Protein AF-A0A7S1SEP3-F1 (afdb_monomer_lite)

Foldseek 3Di:
DPPLVVVLVVVLVVLVVCVVVVVDDPVRSVVVNVVSVPPDDDDDPFKDFQPVDDPPPDDPVVVLVSLQVRIDGDPPPADALAAEAEAEAADQFLCSSVVRHVVVNVVVNRHNYYHYDHPDDQDQDDDPPDPDGDDNCRGPVSVVVVVVVVVD

InterPro domains:
  IPR000836 Phosphoribosyltransferase domain [cd06223] (63-118)
  IPR029055 Nucleophile aminohydrolases, N-terminal [G3DSA:3.60.20.10] (129-139)
  IPR029057 Phosphoribosyltransferase-like [G3DSA:3.40.50.2020] (80-146)
  IPR029057 Phosphoribosyltransferase-like [SSF53271] (48-146)

Secondary structure (DSSP, 8-state):
-HHHHHHHHHHHHHHHHHHHTTSS-HHHHHHHHHHHHH--------EEE-TT---TTS-HHHHHHHHHHTEEE-TTSS-TTTPEEEEEES--SSSHHIIIIIHHHHHTT--SEEEEEESSPP--S--SSS-----GGG-HHHHHHHHHHH--

pLDDT: mean 78.09, std 10.82, range [47.62, 92.56]

Organism: Alexandrium catenella (NCBI:txid2925)

Sequence (152 aa):
HDEMARRRAEVIRELARRHSKGENGHAALEEALGRVGSLAVRTEKVVHKDAKIRTFIQEDSSREHLTVHAYDVHYGTVRAGQDVLVALDDSIVRGNTLKNAILRTLDNLGPKRIIIASSAPQIRFPDVYGIDMAKMGDLAAFKAAVALLHET

Radius of gyration: 21.83 Å; chains: 1; bounding box: 61×36×55 Å

Structure (mmCIF, N/CA/C/O backbone):
data_AF-A0A7S1SEP3-F1
#
_entry.id   AF-A0A7S1SEP3-F1
#
loop_
_atom_site.group_PDB
_atom_site.id
_atom_site.type_symbol
_atom_site.label_atom_id
_atom_site.label_alt_id
_atom_site.label_comp_id
_atom_site.label_asym_id
_atom_site.label_entity_id
_atom_site.label_seq_id
_atom_site.pdbx_PDB_ins_code
_atom_site.Cartn_x
_atom_site.Cartn_y
_atom_site.Cartn_z
_atom_site.occupancy
_atom_site.B_iso_or_equiv
_atom_site.auth_seq_id
_atom_site.auth_comp_id
_atom_site.auth_asym_id
_atom_site.auth_atom_id
_atom_site.pdbx_PDB_model_num
ATOM 1 N N . HIS A 1 1 ? -10.162 13.903 4.031 1.00 53.69 1 HIS A N 1
ATOM 2 C CA . HIS A 1 1 ? -10.481 14.271 5.430 1.00 53.69 1 HIS A CA 1
ATOM 3 C C . HIS A 1 1 ? -11.993 14.308 5.683 1.00 53.69 1 HIS A C 1
ATOM 5 O O . HIS A 1 1 ? -12.442 13.776 6.690 1.00 53.69 1 HIS A O 1
ATOM 11 N N . ASP A 1 2 ? -12.782 14.849 4.748 1.00 67.69 2 ASP A N 1
ATOM 12 C CA . ASP A 1 2 ? -14.233 15.054 4.899 1.00 67.69 2 ASP A CA 1
ATOM 13 C C . ASP A 1 2 ? -15.087 13.769 4.916 1.00 67.69 2 ASP A C 1
ATOM 15 O O . ASP A 1 2 ? -16.066 13.669 5.651 1.00 67.69 2 ASP A O 1
ATOM 19 N N . GLU A 1 3 ? -14.709 12.745 4.147 1.00 76.12 3 GLU A N 1
ATOM 20 C CA . GLU A 1 3 ? -15.514 11.522 4.006 1.00 76.12 3 GLU A CA 1
ATOM 21 C C . GLU A 1 3 ? -15.552 10.666 5.282 1.00 76.12 3 GLU A C 1
ATOM 23 O O . GLU A 1 3 ? -16.617 10.218 5.697 1.00 76.12 3 GLU A O 1
ATOM 28 N N . MET A 1 4 ? -14.413 10.499 5.962 1.00 73.94 4 MET A N 1
ATOM 29 C CA . MET A 1 4 ? -14.336 9.765 7.234 1.00 73.94 4 MET A CA 1
ATOM 30 C C . MET A 1 4 ? -15.157 10.446 8.334 1.00 73.94 4 MET A C 1
ATOM 32 O O . MET A 1 4 ? -15.820 9.767 9.116 1.00 73.94 4 MET A O 1
ATOM 36 N N . ALA A 1 5 ? -15.151 11.782 8.377 1.00 78.88 5 ALA A N 1
ATOM 37 C CA . ALA A 1 5 ? -15.968 12.547 9.315 1.00 78.88 5 ALA A CA 1
ATOM 38 C C . ALA A 1 5 ? -17.468 12.355 9.034 1.00 78.88 5 ALA A C 1
ATOM 40 O O . ALA A 1 5 ? -18.237 12.083 9.958 1.00 78.88 5 ALA A O 1
ATOM 41 N N . ARG A 1 6 ? -17.873 12.395 7.755 1.00 83.19 6 ARG A N 1
ATOM 42 C CA . ARG A 1 6 ? -19.255 12.109 7.332 1.00 83.19 6 ARG A CA 1
ATOM 43 C C . ARG A 1 6 ? -19.677 10.686 7.698 1.00 83.19 6 ARG A C 1
ATOM 45 O O . ARG A 1 6 ? -20.746 10.513 8.280 1.00 83.19 6 ARG A O 1
ATOM 52 N N . ARG A 1 7 ? -18.823 9.689 7.442 1.00 82.81 7 ARG A N 1
ATOM 53 C CA . ARG A 1 7 ? -19.084 8.278 7.776 1.00 82.81 7 ARG A CA 1
ATOM 54 C C . ARG A 1 7 ? -19.228 8.069 9.283 1.00 82.81 7 ARG A C 1
ATOM 56 O O . ARG A 1 7 ? -20.150 7.386 9.714 1.00 82.81 7 ARG A O 1
ATOM 63 N N . ARG A 1 8 ? -18.374 8.697 10.105 1.00 83.06 8 ARG A N 1
ATOM 64 C CA . ARG A 1 8 ? -18.520 8.658 11.574 1.00 83.06 8 ARG A CA 1
ATOM 65 C C . ARG A 1 8 ? -19.845 9.266 12.022 1.00 83.06 8 ARG A C 1
ATOM 67 O O . ARG A 1 8 ? -20.543 8.652 12.820 1.00 83.06 8 ARG A O 1
ATOM 74 N N . ALA A 1 9 ? -20.214 10.431 11.493 1.00 85.56 9 ALA A N 1
ATOM 75 C CA . ALA A 1 9 ? -21.482 11.081 11.826 1.00 85.56 9 ALA A CA 1
ATOM 76 C C . ALA A 1 9 ? -22.704 10.245 11.403 1.00 85.56 9 ALA A C 1
ATOM 78 O O . ALA A 1 9 ? -23.742 10.272 12.062 1.00 85.56 9 ALA A O 1
ATOM 79 N N . GLU A 1 10 ? -22.605 9.502 10.304 1.00 88.50 10 GLU A N 1
ATOM 80 C CA . GLU A 1 10 ? -23.632 8.557 9.864 1.00 88.50 10 GLU A CA 1
ATOM 81 C C . GLU A 1 10 ? -23.758 7.363 10.821 1.00 88.50 10 GLU A C 1
ATOM 83 O O . GLU A 1 10 ? -24.854 7.081 11.300 1.00 88.50 10 GLU A O 1
ATOM 88 N N . VAL A 1 11 ? -22.638 6.733 11.192 1.00 87.94 11 VAL A N 1
ATOM 89 C CA . VAL A 1 11 ? -22.615 5.614 12.150 1.00 87.94 11 VAL A CA 1
ATOM 90 C C . VAL A 1 11 ? -23.146 6.038 13.522 1.00 87.94 11 VAL A C 1
ATOM 92 O O . VAL A 1 11 ? -23.942 5.317 14.116 1.00 87.94 11 VAL A O 1
ATOM 95 N N . ILE A 1 12 ? -22.760 7.219 14.016 1.00 88.00 12 ILE A N 1
ATOM 96 C CA . ILE A 1 12 ? -23.252 7.758 15.295 1.00 88.00 12 ILE A CA 1
ATOM 97 C C . ILE A 1 12 ? -24.772 7.963 15.252 1.00 88.00 12 ILE A C 1
ATOM 99 O O . ILE A 1 12 ? -25.469 7.589 16.196 1.00 88.00 12 ILE A O 1
ATOM 103 N N . ARG A 1 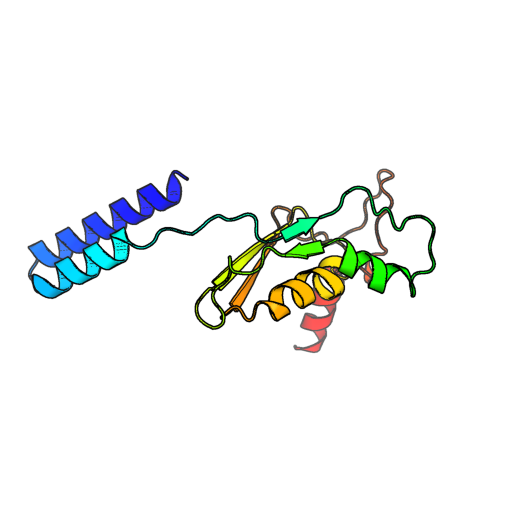13 ? -25.305 8.511 14.151 1.00 88.50 13 ARG A N 1
ATOM 104 C CA . ARG A 1 13 ? -26.756 8.691 13.975 1.00 88.50 13 ARG A CA 1
ATOM 105 C C . ARG A 1 13 ? -27.502 7.360 13.947 1.00 88.50 13 ARG A C 1
ATOM 107 O O . ARG A 1 13 ? -28.557 7.248 14.565 1.00 88.50 13 ARG A O 1
ATOM 114 N N . GLU A 1 14 ? -26.950 6.357 13.274 1.00 88.56 14 GLU A N 1
ATOM 115 C CA . GLU A 1 14 ? -27.538 5.018 13.230 1.00 88.56 14 GLU A CA 1
ATOM 116 C C . GLU A 1 14 ? -27.531 4.347 14.613 1.00 88.56 14 GLU A C 1
ATOM 118 O O . GLU A 1 14 ? -28.548 3.801 15.038 1.00 88.56 14 GLU A O 1
ATOM 123 N N . LEU A 1 15 ? -26.432 4.456 15.367 1.00 88.56 15 LEU A N 1
ATOM 124 C CA . LEU A 1 15 ? -26.349 3.949 16.741 1.00 88.56 15 LEU A CA 1
ATOM 125 C C . LEU A 1 15 ? -27.392 4.604 17.661 1.00 88.56 15 LEU A C 1
ATOM 127 O O . LEU A 1 15 ? -28.080 3.903 18.405 1.00 88.56 15 LEU A O 1
ATOM 131 N N . ALA A 1 16 ? -27.562 5.927 17.565 1.00 87.25 16 ALA A N 1
ATOM 132 C CA . ALA A 1 16 ? -28.579 6.655 18.323 1.00 87.25 16 ALA A CA 1
ATOM 133 C C . ALA A 1 16 ? -30.007 6.218 17.948 1.00 87.25 16 ALA A C 1
ATOM 135 O O . ALA A 1 16 ? -30.862 6.067 18.821 1.00 87.25 16 ALA A O 1
ATOM 136 N N . ARG A 1 17 ? -30.262 5.957 16.658 1.00 88.44 17 ARG A N 1
ATOM 137 C CA . ARG A 1 17 ? -31.563 5.485 16.162 1.00 88.44 17 ARG A CA 1
ATOM 138 C C . ARG A 1 17 ? -31.912 4.080 16.658 1.00 88.44 17 ARG A C 1
ATOM 140 O O . ARG A 1 17 ? -33.066 3.821 16.980 1.00 88.44 17 ARG A O 1
ATOM 147 N N . ARG A 1 18 ? -30.945 3.164 16.714 1.00 86.94 18 ARG A N 1
ATOM 148 C CA . ARG A 1 18 ? -31.173 1.812 17.257 1.00 86.94 18 ARG A CA 1
ATOM 149 C C . ARG A 1 18 ? -31.446 1.845 18.755 1.00 86.94 18 ARG A C 1
ATOM 151 O O . ARG A 1 18 ? -32.336 1.153 19.241 1.00 86.94 18 ARG A O 1
ATOM 158 N N . HIS A 1 19 ? -30.748 2.719 19.480 1.00 86.62 19 HIS A N 1
ATOM 159 C CA . HIS A 1 19 ? -31.010 2.920 20.901 1.00 86.62 19 HIS A CA 1
ATOM 160 C C . HIS A 1 19 ? -32.410 3.495 21.163 1.00 86.62 19 HIS A C 1
ATOM 162 O O . HIS A 1 19 ? -33.103 3.000 22.047 1.00 86.62 19 HIS A O 1
ATOM 168 N N . SER A 1 20 ? -32.882 4.464 20.366 1.00 84.50 20 SER A N 1
ATOM 169 C CA . SER A 1 20 ? -34.239 5.014 20.527 1.00 84.50 20 SER A CA 1
ATOM 170 C C . SER A 1 20 ? -35.354 4.012 20.209 1.00 84.50 20 SER A C 1
ATOM 172 O O . SER A 1 20 ? -36.459 4.144 20.728 1.00 84.50 20 SER A O 1
ATOM 174 N N . LYS A 1 21 ? -35.064 2.981 19.406 1.00 88.56 21 LYS A N 1
ATOM 175 C CA . LYS A 1 21 ? -35.953 1.832 19.174 1.00 88.56 21 LYS A CA 1
ATOM 176 C C . LYS A 1 21 ? -35.894 0.762 20.273 1.00 88.56 21 LYS A C 1
ATOM 178 O O . LYS A 1 21 ? -36.626 -0.218 20.190 1.00 88.56 21 LYS A O 1
ATOM 183 N N . GLY A 1 22 ? -35.031 0.923 21.279 1.00 84.69 22 GLY A N 1
ATOM 184 C CA . GLY A 1 22 ? -34.834 -0.059 22.347 1.00 84.69 22 GLY A CA 1
ATOM 185 C C . GLY A 1 22 ? -34.060 -1.311 21.920 1.00 84.69 22 GLY A C 1
ATOM 186 O O . GLY A 1 22 ? -34.011 -2.277 22.673 1.00 84.69 22 GLY A O 1
ATOM 187 N N . GLU A 1 23 ? -33.440 -1.309 20.735 1.00 81.25 23 GLU A N 1
ATOM 188 C CA . GLU A 1 23 ? -32.703 -2.464 20.199 1.00 81.25 23 GLU A CA 1
ATOM 189 C C . GLU A 1 23 ? -31.358 -2.679 20.927 1.00 81.25 23 GLU A C 1
ATOM 191 O O . GLU A 1 23 ? -30.795 -3.773 20.893 1.00 81.25 23 GLU A O 1
ATOM 196 N N . ASN A 1 24 ? -30.844 -1.646 21.614 1.00 74.19 24 ASN A N 1
ATOM 197 C CA . ASN A 1 24 ? -29.520 -1.642 22.236 1.00 74.19 24 ASN A CA 1
ATOM 198 C C . ASN A 1 24 ? -29.589 -1.071 23.663 1.00 74.19 24 ASN A C 1
ATOM 200 O O . ASN A 1 24 ? -30.144 0.010 23.869 1.00 74.19 24 ASN A O 1
ATOM 204 N N . GLY A 1 25 ? -28.946 -1.728 24.632 1.00 84.38 25 GLY A N 1
ATOM 205 C CA . GLY A 1 25 ? -28.797 -1.202 25.995 1.00 84.38 25 GLY A CA 1
ATOM 206 C C . GLY A 1 25 ? -27.881 0.029 26.074 1.00 84.38 25 GLY A C 1
ATOM 207 O O . GLY A 1 25 ? -27.008 0.221 25.229 1.00 84.38 25 GLY A O 1
ATOM 208 N N . HIS A 1 26 ? -28.055 0.852 27.112 1.00 84.75 26 HIS A N 1
ATOM 209 C CA . HIS A 1 26 ? -27.299 2.101 27.296 1.00 84.75 26 HIS A CA 1
ATOM 210 C C . HIS A 1 26 ? -25.777 1.876 27.378 1.00 84.75 26 HIS A C 1
ATOM 212 O O . HIS A 1 26 ? -25.016 2.555 26.696 1.00 84.75 26 HIS A O 1
ATOM 218 N N . ALA A 1 27 ? -25.340 0.847 28.112 1.00 85.62 27 ALA A N 1
ATOM 219 C CA . ALA A 1 27 ? -23.924 0.480 28.217 1.00 85.62 27 ALA A CA 1
ATOM 220 C C . ALA A 1 27 ? -23.300 0.102 26.858 1.00 85.62 27 ALA A C 1
ATOM 222 O O . ALA A 1 27 ? -22.176 0.490 26.554 1.00 85.62 27 ALA A O 1
ATOM 223 N N . ALA A 1 28 ? -24.053 -0.604 26.007 1.00 86.06 28 ALA A N 1
ATOM 224 C CA . ALA A 1 28 ? -23.593 -0.983 24.672 1.00 86.06 28 ALA A CA 1
ATOM 225 C C . ALA A 1 28 ? -23.483 0.232 23.732 1.00 86.06 28 ALA A C 1
ATOM 227 O O . ALA A 1 28 ? -22.608 0.271 22.866 1.00 86.06 28 ALA A O 1
ATOM 228 N N . LEU A 1 29 ? -24.357 1.233 23.900 1.00 86.25 29 LEU A N 1
ATOM 229 C CA . LEU A 1 29 ? -24.277 2.488 23.154 1.00 86.25 29 LEU A CA 1
ATOM 230 C C . LEU A 1 29 ? -23.035 3.294 23.554 1.00 86.25 29 LEU A C 1
ATOM 232 O O . LEU A 1 29 ? -22.316 3.750 22.666 1.00 86.25 29 LEU A O 1
ATOM 236 N N . GLU A 1 30 ? -22.768 3.453 24.852 1.00 86.50 30 GLU A N 1
ATOM 237 C CA . GLU A 1 30 ? -21.576 4.169 25.326 1.00 86.50 30 GLU A CA 1
ATOM 23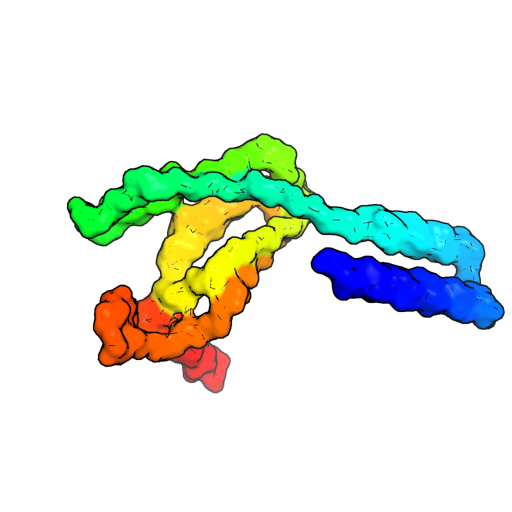8 C C . GLU A 1 30 ? -20.281 3.525 24.822 1.00 86.50 30 GLU A C 1
ATOM 240 O O . GLU A 1 30 ? -19.415 4.219 24.284 1.00 86.50 30 GLU A O 1
ATOM 245 N N . GLU A 1 31 ? -20.171 2.196 24.905 1.00 88.00 31 GLU A N 1
ATOM 246 C CA . GLU A 1 31 ? -19.006 1.473 24.390 1.00 88.00 31 GLU A CA 1
ATOM 247 C C . GLU A 1 31 ? -18.834 1.697 22.878 1.00 88.00 31 GLU A C 1
ATOM 249 O O . GLU A 1 31 ? -17.736 2.000 22.397 1.00 88.00 31 GLU A O 1
ATOM 254 N N . ALA A 1 32 ? -19.923 1.599 22.109 1.00 84.75 32 ALA A N 1
ATOM 255 C CA . ALA A 1 32 ? -19.892 1.804 20.666 1.00 84.75 32 ALA A CA 1
ATOM 256 C C . ALA A 1 32 ? -19.490 3.240 20.292 1.00 84.75 32 ALA A C 1
ATOM 258 O O . ALA A 1 32 ? -18.673 3.432 19.389 1.00 84.75 32 ALA A O 1
ATOM 259 N N . LEU A 1 33 ? -20.008 4.249 20.998 1.00 86.12 33 LEU A N 1
ATOM 260 C CA . LEU A 1 33 ? -19.638 5.650 20.791 1.00 86.12 33 LEU A CA 1
ATOM 261 C C . LEU A 1 33 ? -18.165 5.902 21.142 1.00 86.12 33 LEU A C 1
ATOM 263 O O . LEU A 1 33 ? -17.461 6.540 20.356 1.00 86.12 33 LEU A O 1
ATOM 267 N N . GLY A 1 34 ? -17.669 5.343 22.250 1.00 84.00 34 GLY A N 1
ATOM 268 C CA . GLY A 1 34 ? -16.255 5.417 22.630 1.00 84.00 34 GLY A CA 1
ATOM 269 C C . GLY A 1 34 ? -15.329 4.775 21.590 1.00 84.00 34 GLY A C 1
ATOM 270 O O . GLY A 1 34 ? -14.287 5.332 21.224 1.00 84.00 34 GLY A O 1
ATOM 271 N N . ARG A 1 35 ? -15.742 3.641 21.015 1.00 83.00 35 ARG A N 1
ATOM 272 C CA . ARG A 1 35 ? -15.026 2.996 19.904 1.00 83.00 35 ARG A CA 1
ATOM 273 C C . ARG A 1 35 ? -15.029 3.855 18.644 1.00 83.00 35 ARG A C 1
ATOM 275 O O . ARG A 1 35 ? -13.983 4.028 18.031 1.00 83.00 35 ARG A O 1
ATOM 282 N N . VAL A 1 36 ? -16.167 4.432 18.259 1.00 82.81 36 VAL A N 1
ATOM 283 C CA . VAL A 1 36 ? -16.249 5.284 17.058 1.00 82.81 36 VAL A CA 1
ATOM 284 C C . VAL A 1 36 ? -15.443 6.576 17.225 1.00 82.81 36 VAL A C 1
ATOM 286 O O . VAL A 1 36 ? -14.790 7.021 16.278 1.00 82.81 36 VAL A O 1
ATOM 289 N N . GLY A 1 37 ? -15.436 7.150 18.429 1.00 75.38 37 GLY A N 1
ATOM 290 C CA . GLY A 1 37 ? -14.633 8.324 18.766 1.00 75.38 37 GLY A CA 1
ATOM 291 C C . GLY A 1 37 ? -13.126 8.070 18.679 1.00 75.38 37 GLY A C 1
ATOM 292 O O . GLY A 1 37 ? -12.390 8.921 18.181 1.00 75.38 37 GLY A O 1
ATOM 293 N N . SER A 1 38 ? -12.671 6.882 19.087 1.00 75.00 38 SER A N 1
ATOM 294 C CA . SER A 1 38 ? -11.247 6.511 19.119 1.00 75.00 38 SER A CA 1
ATOM 295 C C . SER A 1 38 ? -10.673 6.015 17.784 1.00 75.00 38 SER A C 1
ATOM 297 O O . SER A 1 38 ? -9.460 5.835 17.679 1.00 75.00 38 SER A O 1
ATOM 299 N N . LEU A 1 39 ? -11.492 5.857 16.734 1.00 70.94 39 LEU A N 1
ATOM 300 C CA . LEU A 1 39 ? -11.068 5.478 15.374 1.00 70.94 39 LEU A CA 1
ATOM 301 C C . LEU A 1 39 ? -10.314 6.609 14.646 1.00 70.94 39 LEU A C 1
ATOM 303 O O . LEU A 1 39 ? -10.684 7.016 13.542 1.00 70.94 39 LEU A O 1
ATOM 307 N N . ALA A 1 40 ? -9.257 7.154 15.240 1.00 71.62 40 ALA A N 1
ATOM 308 C CA . ALA A 1 40 ? -8.332 8.050 14.562 1.00 71.62 40 ALA A CA 1
ATOM 309 C C . ALA A 1 40 ? -7.271 7.229 13.818 1.00 71.62 40 ALA A C 1
ATOM 311 O O . ALA A 1 40 ? -6.550 6.431 14.414 1.00 71.62 40 ALA A O 1
ATOM 312 N N . VAL A 1 41 ? -7.168 7.432 12.502 1.00 77.19 41 VAL A N 1
ATOM 313 C CA . VAL A 1 41 ? -6.031 6.909 11.739 1.00 77.19 41 VAL A CA 1
ATOM 314 C C . VAL A 1 41 ? -4.816 7.743 12.121 1.00 77.19 41 VAL A C 1
ATOM 316 O O . VAL A 1 41 ? -4.840 8.965 11.982 1.00 77.19 41 VAL A O 1
ATOM 319 N N . ARG A 1 42 ? -3.763 7.089 12.612 1.00 81.12 42 ARG A N 1
ATOM 320 C CA . ARG A 1 42 ? -2.480 7.747 12.858 1.00 81.12 42 ARG A CA 1
ATOM 321 C C . ARG A 1 42 ? -1.763 7.918 11.525 1.00 81.12 42 ARG A C 1
ATOM 323 O O . ARG A 1 42 ? -1.411 6.934 10.883 1.00 81.12 42 ARG A O 1
ATOM 330 N N . THR A 1 43 ? -1.595 9.163 11.095 1.00 78.31 43 THR A N 1
ATOM 331 C CA . THR A 1 43 ? -0.848 9.510 9.884 1.00 78.31 43 THR A CA 1
ATOM 332 C C . THR A 1 43 ? 0.535 9.994 10.287 1.00 78.31 43 THR A C 1
ATOM 334 O O . THR A 1 43 ? 0.703 11.144 10.686 1.00 78.31 43 THR A O 1
ATOM 337 N N . GLU A 1 44 ? 1.518 9.109 10.196 1.00 71.62 44 GLU A N 1
ATOM 338 C CA . GLU A 1 44 ? 2.924 9.426 10.435 1.00 71.62 44 GLU A CA 1
ATOM 339 C C . GLU A 1 44 ? 3.724 9.150 9.161 1.00 71.62 44 GLU A C 1
ATOM 341 O O . GLU A 1 44 ? 3.377 8.271 8.366 1.00 71.62 44 GLU A O 1
ATOM 346 N N . LYS A 1 45 ? 4.806 9.902 8.948 1.00 72.81 45 LYS A N 1
ATOM 347 C CA . LYS A 1 45 ? 5.753 9.585 7.880 1.00 72.81 45 LYS A CA 1
ATOM 348 C C . LYS A 1 45 ? 6.584 8.390 8.342 1.00 72.81 45 LYS A C 1
ATOM 350 O O . LYS A 1 45 ? 7.533 8.561 9.089 1.00 72.81 45 LYS A O 1
ATOM 355 N N . VAL A 1 46 ? 6.192 7.187 7.928 1.00 72.81 46 VAL A N 1
ATOM 356 C CA . VAL A 1 46 ? 6.848 5.939 8.361 1.00 72.81 46 VAL A CA 1
ATOM 357 C C . VAL A 1 46 ? 8.146 5.687 7.598 1.00 72.81 46 VAL A C 1
ATOM 359 O O . VAL A 1 46 ? 9.112 5.207 8.181 1.00 72.81 46 VAL A O 1
ATOM 362 N N . VAL A 1 47 ? 8.178 6.044 6.311 1.00 74.94 47 VAL A N 1
ATOM 363 C CA . VAL A 1 47 ? 9.314 5.796 5.414 1.00 74.94 47 VAL A CA 1
ATOM 364 C C . VAL A 1 47 ? 9.856 7.116 4.864 1.00 74.94 47 VAL A C 1
ATOM 366 O O . VAL A 1 47 ? 9.100 7.976 4.400 1.00 74.94 47 VAL A O 1
ATOM 369 N N . HIS A 1 48 ? 11.177 7.264 4.881 1.00 75.06 48 HIS A N 1
ATOM 370 C CA . HIS A 1 48 ? 11.910 8.336 4.222 1.00 75.06 48 HIS A CA 1
ATOM 371 C C . HIS A 1 48 ? 12.725 7.768 3.060 1.00 75.06 48 HIS A C 1
ATOM 373 O O . HIS A 1 48 ? 13.477 6.818 3.236 1.00 75.06 48 HIS A O 1
ATOM 379 N N . LYS A 1 49 ? 12.599 8.367 1.874 1.00 71.88 49 LYS A N 1
ATOM 380 C CA . LYS A 1 49 ? 13.407 8.016 0.704 1.00 71.88 49 LYS A CA 1
ATOM 381 C C . LYS A 1 49 ? 14.514 9.046 0.515 1.00 71.88 49 LYS A C 1
ATOM 383 O O . LYS A 1 49 ? 14.200 10.225 0.342 1.00 71.88 49 LYS A O 1
ATOM 388 N N . ASP A 1 50 ? 15.773 8.619 0.489 1.00 62.44 50 ASP A N 1
ATOM 389 C CA . ASP A 1 50 ? 16.877 9.509 0.123 1.00 62.44 50 ASP A CA 1
ATOM 390 C C . ASP A 1 50 ? 16.866 9.756 -1.395 1.00 62.44 50 ASP A C 1
ATOM 392 O O . ASP A 1 50 ? 17.197 8.891 -2.209 1.00 62.44 50 ASP A O 1
ATOM 396 N N . ALA A 1 51 ? 16.461 10.965 -1.786 1.00 55.62 51 ALA A N 1
ATOM 397 C CA . ALA A 1 51 ? 16.361 11.382 -3.182 1.00 55.62 51 ALA A CA 1
ATOM 398 C C . ALA A 1 51 ? 17.725 11.524 -3.890 1.00 55.62 51 ALA A C 1
ATOM 400 O O . ALA A 1 51 ? 17.762 11.617 -5.119 1.00 55.62 51 ALA A O 1
ATOM 401 N N . LYS A 1 52 ? 18.845 11.561 -3.150 1.00 56.72 52 LYS A N 1
ATOM 402 C CA . LYS A 1 52 ? 20.192 11.734 -3.720 1.00 56.72 52 LYS A CA 1
ATOM 403 C C . LYS A 1 52 ? 20.793 10.427 -4.238 1.00 56.72 52 LYS A C 1
ATOM 405 O O . LYS A 1 52 ? 21.674 10.475 -5.098 1.00 56.72 52 LYS A O 1
ATOM 410 N N . ILE A 1 53 ? 20.306 9.272 -3.781 1.00 57.03 53 ILE A N 1
ATOM 411 C CA . ILE A 1 53 ? 20.785 7.958 -4.227 1.00 57.03 53 ILE A CA 1
ATOM 412 C C . ILE A 1 53 ? 20.137 7.622 -5.581 1.00 57.03 53 ILE A C 1
ATOM 414 O O . ILE A 1 53 ? 19.080 7.000 -5.664 1.00 57.03 53 ILE A O 1
ATOM 418 N N . ARG A 1 54 ? 20.767 8.063 -6.679 1.00 56.12 54 ARG A N 1
ATOM 419 C CA . ARG A 1 54 ? 20.392 7.670 -8.049 1.00 56.12 54 ARG A CA 1
ATOM 420 C C . ARG A 1 54 ? 21.224 6.468 -8.498 1.00 56.12 54 ARG A C 1
ATOM 422 O O . ARG A 1 54 ? 22.416 6.599 -8.737 1.00 56.12 54 ARG A O 1
ATOM 429 N N . THR A 1 55 ? 20.588 5.319 -8.709 1.00 54.22 55 THR A N 1
ATOM 430 C CA . THR A 1 55 ? 21.235 4.064 -9.152 1.00 54.22 55 THR A CA 1
ATOM 431 C C . THR A 1 55 ? 21.386 3.946 -10.682 1.00 54.22 55 THR A C 1
ATOM 433 O O . THR A 1 55 ? 21.538 2.852 -11.228 1.00 54.22 55 THR A O 1
ATOM 436 N N . PHE A 1 56 ? 21.334 5.070 -11.410 1.00 50.94 56 PHE A N 1
ATOM 437 C CA . PHE A 1 56 ? 21.203 5.097 -12.874 1.00 50.94 56 PHE A CA 1
ATOM 438 C C . PHE A 1 56 ? 22.381 4.439 -13.623 1.00 50.94 56 PHE A C 1
ATOM 440 O O . PHE A 1 56 ? 22.151 3.845 -14.669 1.00 50.94 56 PHE A O 1
ATOM 447 N N . ILE A 1 57 ? 23.606 4.436 -13.080 1.00 47.62 57 ILE A N 1
ATOM 448 C CA . ILE A 1 57 ? 24.822 3.939 -13.767 1.00 47.62 57 ILE A CA 1
ATOM 449 C C . ILE A 1 57 ? 25.402 2.676 -13.094 1.00 47.62 57 ILE A C 1
ATOM 451 O O . ILE A 1 57 ? 26.602 2.593 -12.860 1.00 47.62 57 ILE A O 1
ATOM 455 N N . GLN A 1 58 ? 24.578 1.697 -12.715 1.00 51.00 58 GLN A N 1
ATOM 456 C CA . GLN A 1 58 ? 25.076 0.452 -12.107 1.00 51.00 58 GLN A CA 1
ATOM 457 C C . GLN A 1 58 ? 24.383 -0.801 -12.633 1.00 51.00 58 GLN A C 1
ATOM 459 O O . GLN A 1 58 ? 23.258 -0.745 -13.126 1.00 51.00 58 GLN A O 1
ATOM 464 N N . GLU A 1 59 ? 25.100 -1.918 -12.527 1.00 50.47 59 GLU A N 1
ATOM 465 C CA . GLU A 1 59 ? 24.675 -3.259 -12.921 1.00 50.47 59 GLU A CA 1
ATO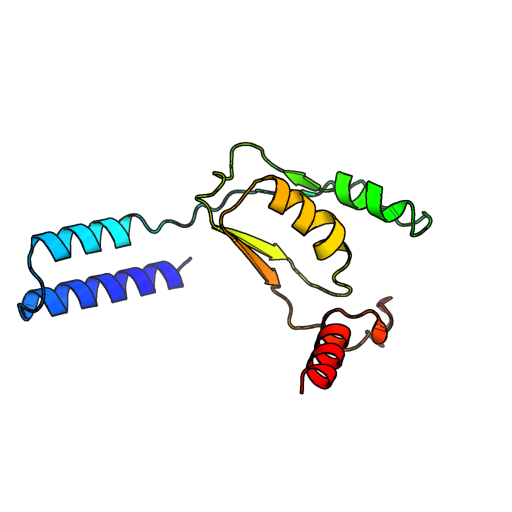M 466 C C . GLU A 1 59 ? 23.460 -3.715 -12.089 1.00 50.47 59 GLU A C 1
ATOM 468 O O . GLU A 1 59 ? 23.390 -3.451 -10.887 1.00 50.47 59 GLU A O 1
ATOM 473 N N . ASP A 1 60 ? 22.490 -4.401 -12.703 1.00 56.41 60 ASP A N 1
ATOM 474 C CA . ASP A 1 60 ? 21.199 -4.720 -12.064 1.00 56.41 60 ASP A CA 1
ATOM 475 C C . ASP A 1 60 ? 21.328 -5.518 -10.750 1.00 56.41 60 ASP A C 1
ATOM 477 O O . ASP A 1 60 ? 20.504 -5.351 -9.851 1.00 56.41 60 ASP A O 1
ATOM 481 N N . SER A 1 61 ? 22.395 -6.308 -10.595 1.00 57.94 61 SER A N 1
ATOM 482 C CA . SER A 1 61 ? 22.719 -7.080 -9.384 1.00 57.94 61 SER A CA 1
ATOM 483 C C . SER A 1 61 ? 23.098 -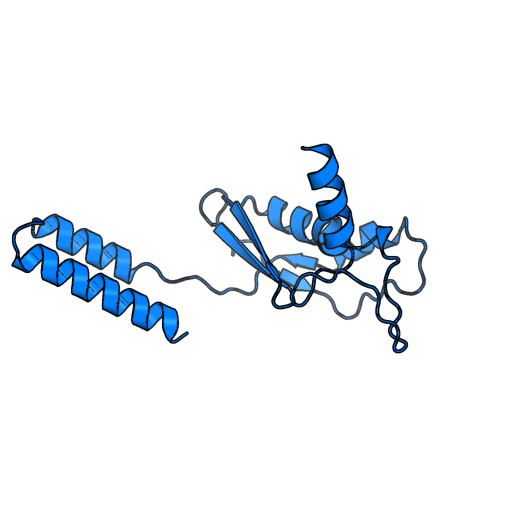6.205 -8.178 1.00 57.94 61 SER A C 1
ATOM 485 O O . SER A 1 61 ? 22.767 -6.531 -7.040 1.00 57.94 61 SER A O 1
ATOM 487 N N . SER A 1 62 ? 23.762 -5.068 -8.406 1.00 57.84 62 SER A N 1
ATOM 488 C CA . SER A 1 62 ? 24.231 -4.155 -7.350 1.00 57.84 62 SER A CA 1
ATOM 489 C C . SER A 1 62 ? 23.228 -3.038 -7.038 1.00 57.84 62 SER A C 1
ATOM 491 O O . SER A 1 62 ? 23.260 -2.448 -5.954 1.00 57.84 62 SER A O 1
ATOM 493 N N . ARG A 1 63 ? 22.262 -2.798 -7.936 1.00 59.28 63 ARG A N 1
ATOM 494 C CA . ARG A 1 63 ? 21.146 -1.860 -7.723 1.00 59.28 63 ARG A CA 1
ATOM 495 C C . ARG A 1 63 ? 20.195 -2.289 -6.611 1.00 59.28 63 ARG A C 1
ATOM 497 O O . ARG A 1 63 ? 19.623 -1.430 -5.939 1.00 59.28 63 ARG A O 1
ATOM 504 N N . GLU A 1 64 ? 20.001 -3.589 -6.418 1.00 58.41 64 GLU A N 1
ATOM 505 C CA . GLU A 1 64 ? 19.030 -4.114 -5.457 1.00 58.41 64 GLU A CA 1
ATOM 506 C C . GLU A 1 64 ? 19.409 -3.755 -4.012 1.00 58.41 64 GLU A C 1
ATOM 508 O O . GLU A 1 64 ? 18.587 -3.203 -3.280 1.00 58.41 64 GLU A O 1
ATOM 513 N N . HIS A 1 65 ? 20.680 -3.936 -3.641 1.00 57.62 65 HIS A N 1
ATOM 514 C CA . HIS A 1 65 ? 21.202 -3.575 -2.319 1.00 57.62 65 HIS A CA 1
ATOM 515 C C . HIS A 1 65 ? 21.127 -2.067 -2.037 1.00 57.62 65 HIS A C 1
ATOM 517 O O . HIS A 1 65 ? 20.732 -1.652 -0.950 1.00 57.62 65 HIS A O 1
ATOM 523 N N . LEU A 1 66 ? 21.444 -1.227 -3.025 1.00 59.09 66 LEU A N 1
ATOM 524 C CA . LEU A 1 66 ? 21.403 0.232 -2.865 1.00 59.09 66 LEU A CA 1
ATOM 525 C C . LEU A 1 66 ? 19.977 0.777 -2.778 1.00 59.09 66 LEU A C 1
ATOM 527 O O . LEU A 1 66 ? 19.724 1.745 -2.064 1.00 59.09 66 LEU A O 1
ATOM 531 N N . THR A 1 67 ? 19.034 0.141 -3.475 1.00 55.78 67 THR A N 1
ATOM 532 C CA . THR A 1 67 ? 17.623 0.535 -3.430 1.00 55.78 67 THR A CA 1
ATOM 533 C C . THR A 1 67 ? 17.021 0.262 -2.055 1.00 55.78 67 THR A C 1
ATOM 535 O O . THR A 1 67 ? 16.208 1.058 -1.605 1.00 55.78 67 THR A O 1
ATOM 538 N N . VAL A 1 68 ? 17.437 -0.805 -1.363 1.00 58.91 68 VAL A N 1
ATOM 539 C CA . VAL A 1 68 ? 17.020 -1.079 0.025 1.00 58.91 68 VAL A CA 1
ATOM 540 C C . VAL A 1 68 ? 17.522 0.014 0.972 1.00 58.91 68 VAL A C 1
ATOM 542 O O . VAL A 1 68 ? 16.741 0.539 1.758 1.00 58.91 68 VAL A O 1
ATOM 545 N N . HIS A 1 69 ? 18.792 0.418 0.856 1.00 62.16 69 HIS A N 1
ATOM 546 C CA . HIS A 1 69 ? 19.380 1.465 1.704 1.00 62.16 69 HIS A CA 1
ATOM 547 C C . HIS A 1 69 ? 18.861 2.878 1.417 1.00 62.16 69 HIS A C 1
ATOM 549 O O . HIS A 1 69 ? 19.049 3.774 2.234 1.00 62.16 69 HIS A O 1
ATOM 555 N N . ALA A 1 70 ? 18.194 3.089 0.282 1.00 61.91 70 ALA A N 1
ATOM 556 C CA . ALA A 1 70 ? 17.552 4.360 -0.022 1.00 61.91 70 ALA A CA 1
ATOM 557 C C . ALA A 1 70 ? 16.276 4.610 0.801 1.00 61.91 70 ALA A C 1
ATOM 559 O O . ALA A 1 70 ? 15.782 5.737 0.780 1.00 61.91 70 ALA A O 1
ATOM 560 N N . TYR A 1 71 ? 15.739 3.600 1.498 1.00 68.88 71 TYR A N 1
ATOM 561 C CA . TYR A 1 71 ? 14.554 3.730 2.346 1.00 68.88 71 TYR A CA 1
ATOM 562 C C . TYR A 1 71 ? 14.922 3.564 3.819 1.00 68.88 71 TYR A C 1
ATOM 564 O O . TYR A 1 71 ? 15.281 2.473 4.255 1.00 68.88 71 TYR A O 1
ATOM 572 N N . ASP A 1 72 ? 14.771 4.642 4.581 1.00 69.69 72 ASP A N 1
ATOM 573 C CA . ASP A 1 72 ? 14.894 4.635 6.036 1.00 69.69 72 ASP A CA 1
ATOM 574 C C . ASP A 1 72 ? 13.505 4.603 6.685 1.00 69.69 72 ASP A C 1
ATOM 576 O O . ASP A 1 72 ? 12.540 5.160 6.148 1.00 69.69 72 ASP A O 1
ATOM 580 N N . VAL A 1 73 ? 13.391 3.941 7.834 1.00 75.00 73 VAL A N 1
ATOM 581 C CA . VAL A 1 73 ? 12.145 3.823 8.599 1.00 75.00 73 VAL A CA 1
ATOM 582 C C . VAL A 1 73 ? 12.287 4.473 9.958 1.00 75.00 73 VAL A C 1
ATOM 584 O O . VAL A 1 73 ? 13.256 4.260 10.682 1.00 75.00 73 VAL A O 1
ATOM 587 N N . HIS A 1 74 ? 11.269 5.233 10.347 1.00 75.50 74 HIS A N 1
ATOM 588 C CA . HIS A 1 74 ? 11.215 5.803 11.685 1.00 75.50 74 HIS A CA 1
ATOM 589 C C . HIS A 1 74 ? 10.872 4.706 12.706 1.00 75.50 74 HIS A C 1
ATOM 591 O O . HIS A 1 74 ? 9.723 4.275 12.836 1.00 75.50 74 HIS A O 1
ATOM 597 N N . TYR A 1 75 ? 11.891 4.232 13.428 1.00 71.94 75 TYR A N 1
ATOM 598 C CA . TYR A 1 75 ? 11.731 3.233 14.484 1.00 71.94 75 TYR A CA 1
ATOM 599 C C . TYR A 1 75 ? 10.856 3.763 15.627 1.00 71.94 75 TYR A C 1
ATOM 601 O O . TYR A 1 75 ? 10.975 4.913 16.044 1.00 71.94 75 TYR A O 1
ATOM 609 N N . GLY A 1 76 ? 9.974 2.908 16.149 1.00 75.56 76 GLY A N 1
ATOM 610 C CA . GLY A 1 76 ? 9.064 3.244 17.251 1.00 75.56 76 GLY A CA 1
ATOM 611 C C . GLY A 1 76 ? 7.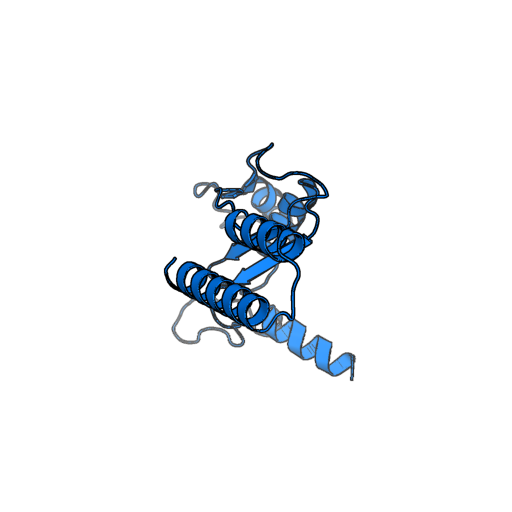726 3.865 16.830 1.00 75.56 76 GLY A C 1
ATOM 612 O O . GLY A 1 76 ? 6.808 3.906 17.646 1.00 75.56 76 GLY A O 1
ATOM 613 N N . THR A 1 77 ? 7.565 4.268 15.564 1.00 81.44 77 THR A N 1
ATOM 614 C CA . THR A 1 77 ? 6.272 4.723 15.014 1.00 81.44 77 THR A CA 1
ATOM 615 C C . THR A 1 77 ? 5.261 3.573 14.894 1.00 81.44 77 THR A C 1
ATOM 617 O O . THR A 1 77 ? 4.069 3.742 15.176 1.00 81.44 77 THR A O 1
ATOM 620 N N . VAL A 1 78 ? 5.729 2.381 14.509 1.00 85.06 78 VAL A N 1
ATOM 621 C CA . VAL A 1 78 ? 4.893 1.186 14.320 1.00 85.06 78 VAL A CA 1
ATOM 622 C C . VAL A 1 78 ? 4.975 0.281 15.546 1.00 85.06 78 VAL A C 1
ATOM 624 O O . VAL A 1 78 ? 6.058 -0.104 15.984 1.00 85.06 78 VAL A O 1
ATOM 627 N N . ARG A 1 79 ? 3.814 -0.091 16.090 1.00 88.12 79 ARG A N 1
ATOM 628 C CA . ARG A 1 79 ? 3.678 -1.060 17.180 1.00 88.12 79 ARG A CA 1
ATOM 629 C C . ARG A 1 79 ? 3.553 -2.464 16.603 1.00 88.12 79 ARG A C 1
ATOM 631 O O . ARG A 1 79 ? 2.530 -2.810 15.999 1.00 88.12 79 ARG A O 1
ATOM 638 N N . ALA A 1 80 ? 4.584 -3.272 16.828 1.00 89.50 80 ALA A N 1
ATOM 639 C CA . ALA A 1 80 ? 4.648 -4.641 16.335 1.00 89.50 80 ALA A CA 1
ATOM 640 C C . ALA A 1 80 ? 3.435 -5.478 16.790 1.00 89.50 80 ALA A C 1
ATOM 642 O O . ALA A 1 80 ? 2.994 -5.396 17.938 1.00 89.50 80 ALA A O 1
ATOM 643 N N . GLY A 1 81 ? 2.860 -6.256 15.871 1.00 89.81 81 GLY A N 1
ATOM 644 C CA . GLY A 1 81 ? 1.706 -7.137 16.088 1.00 89.81 81 GLY A CA 1
ATOM 645 C C . GLY A 1 81 ? 0.363 -6.433 16.326 1.00 89.81 81 GLY A C 1
ATOM 646 O O . GLY A 1 81 ? -0.678 -7.092 16.338 1.00 89.81 81 GLY A O 1
ATOM 647 N N . GLN A 1 82 ? 0.355 -5.108 16.483 1.00 89.62 82 GLN A N 1
ATOM 648 C CA . GLN A 1 82 ? -0.851 -4.330 16.777 1.00 89.62 82 GLN A CA 1
ATOM 649 C C . GLN A 1 82 ? -1.289 -3.504 15.573 1.00 89.62 82 GLN A C 1
ATOM 651 O O . GLN A 1 82 ? -2.459 -3.546 15.181 1.00 89.62 82 GLN A O 1
ATOM 656 N N . ASP A 1 83 ? -0.347 -2.783 14.970 1.00 88.94 83 ASP A N 1
ATOM 657 C CA . ASP A 1 83 ? -0.662 -1.799 13.948 1.00 88.94 83 ASP A CA 1
ATOM 658 C C . ASP A 1 83 ? -0.844 -2.422 12.569 1.00 88.94 83 ASP A C 1
ATOM 660 O O . ASP A 1 83 ? -0.100 -3.307 12.148 1.00 88.94 83 ASP A O 1
ATOM 664 N N . VAL A 1 84 ? -1.840 -1.917 11.844 1.00 89.38 84 VAL A N 1
ATOM 665 C CA . VAL A 1 84 ? -1.999 -2.164 10.412 1.00 89.38 84 VAL A CA 1
ATOM 666 C C . VAL A 1 84 ? -1.351 -1.005 9.676 1.00 89.38 84 VAL A C 1
ATOM 668 O O . VAL A 1 84 ? -1.777 0.140 9.820 1.00 89.38 84 VAL A O 1
ATOM 671 N N . LEU A 1 85 ? -0.327 -1.308 8.887 1.00 89.31 85 LEU A N 1
ATOM 672 C CA . LEU A 1 85 ? 0.401 -0.315 8.122 1.00 89.31 85 LEU A CA 1
ATOM 673 C C . LEU A 1 85 ? -0.227 -0.162 6.737 1.00 89.31 85 LEU A C 1
ATOM 675 O O . LEU A 1 85 ? -0.398 -1.147 6.020 1.00 89.31 85 LEU A O 1
ATOM 679 N N . VAL A 1 86 ? -0.540 1.074 6.355 1.00 87.75 86 VAL A N 1
ATOM 680 C CA . VAL A 1 86 ? -1.031 1.411 5.016 1.00 87.75 86 VAL A CA 1
ATOM 681 C C . VAL A 1 86 ? 0.011 2.286 4.330 1.00 87.75 86 VAL A C 1
ATOM 683 O O . VAL A 1 86 ? 0.272 3.396 4.790 1.00 87.75 86 VAL A O 1
ATOM 686 N N . ALA A 1 87 ? 0.604 1.793 3.246 1.00 85.69 87 ALA A N 1
ATOM 687 C CA . ALA A 1 87 ? 1.541 2.551 2.426 1.00 85.69 87 ALA A CA 1
ATOM 688 C C . ALA A 1 87 ? 0.870 2.978 1.116 1.00 85.69 87 ALA A C 1
ATOM 690 O O . ALA A 1 87 ? 0.216 2.172 0.448 1.00 85.69 87 ALA A O 1
ATOM 691 N N . LEU A 1 88 ? 1.041 4.252 0.769 1.00 83.81 88 LEU A N 1
ATOM 692 C CA . LEU A 1 88 ? 0.526 4.852 -0.456 1.00 83.81 88 LEU A CA 1
ATOM 693 C C . LEU A 1 88 ? 1.697 5.163 -1.386 1.00 83.81 88 LEU A C 1
ATOM 695 O O . LEU A 1 88 ? 2.611 5.877 -0.977 1.00 83.81 88 LEU A O 1
ATOM 699 N N . ASP A 1 89 ? 1.654 4.640 -2.606 1.00 81.38 89 ASP A N 1
ATOM 700 C CA . ASP A 1 89 ? 2.650 4.910 -3.648 1.00 81.38 89 ASP A CA 1
ATOM 701 C C . ASP A 1 89 ? 1.991 5.584 -4.857 1.00 81.38 89 ASP A C 1
ATOM 703 O O . ASP A 1 89 ? 0.797 5.394 -5.112 1.00 81.38 89 ASP A O 1
ATOM 707 N N . ASP A 1 90 ? 2.744 6.380 -5.611 1.00 81.50 90 ASP A N 1
ATOM 708 C CA . ASP A 1 90 ? 2.185 7.098 -6.759 1.00 81.50 90 ASP A CA 1
ATOM 709 C C . ASP A 1 90 ? 1.823 6.138 -7.900 1.00 81.50 90 ASP A C 1
ATOM 711 O O . ASP A 1 90 ? 0.743 6.222 -8.481 1.00 81.50 90 ASP A O 1
ATOM 715 N N . SER A 1 91 ? 2.681 5.159 -8.170 1.00 81.00 91 SER A N 1
ATOM 716 C CA . SER A 1 91 ? 2.534 4.217 -9.268 1.00 81.00 91 SER A CA 1
ATOM 717 C C . SER A 1 91 ? 3.329 2.936 -9.032 1.00 81.00 91 SER A C 1
ATOM 719 O O . SER A 1 91 ? 4.439 2.937 -8.510 1.00 81.00 91 SER A O 1
ATOM 721 N N . ILE A 1 92 ? 2.775 1.807 -9.478 1.00 84.38 92 ILE A N 1
ATOM 722 C CA . ILE A 1 92 ? 3.467 0.515 -9.457 1.00 84.38 92 ILE A CA 1
ATOM 723 C C . ILE A 1 92 ? 3.626 0.037 -10.901 1.00 84.38 92 ILE A C 1
ATOM 725 O O . ILE A 1 92 ? 2.674 -0.438 -11.516 1.00 84.38 92 ILE A O 1
ATOM 729 N N . VAL A 1 93 ? 4.845 0.155 -11.441 1.00 83.44 93 VAL A N 1
ATOM 730 C CA . VAL A 1 93 ? 5.160 -0.230 -12.832 1.00 83.44 93 VAL A CA 1
ATOM 731 C C . VAL A 1 93 ? 5.653 -1.683 -12.905 1.00 83.44 93 VAL A C 1
ATOM 733 O O . VAL A 1 93 ? 4.912 -2.592 -13.270 1.00 83.44 93 VAL A O 1
ATOM 736 N N . ARG A 1 94 ? 6.913 -1.924 -12.514 1.00 81.25 94 ARG A N 1
ATOM 737 C CA . ARG A 1 94 ? 7.543 -3.261 -12.497 1.00 81.25 94 ARG A CA 1
ATOM 738 C C . ARG A 1 94 ? 7.300 -4.031 -11.198 1.00 81.25 94 ARG A C 1
ATOM 740 O O . ARG A 1 94 ? 7.471 -5.241 -11.155 1.00 81.25 94 ARG A O 1
ATOM 747 N N . GLY A 1 95 ? 6.972 -3.328 -10.113 1.00 79.31 95 GLY A N 1
ATOM 748 C CA . GLY A 1 95 ? 6.783 -3.916 -8.781 1.00 79.31 95 GLY A CA 1
ATOM 749 C C . GLY A 1 95 ? 8.066 -4.328 -8.045 1.00 79.31 95 GLY A C 1
ATOM 750 O O . GLY A 1 95 ? 8.007 -4.542 -6.840 1.00 79.31 95 GLY A O 1
ATOM 751 N N . ASN A 1 96 ? 9.231 -4.380 -8.704 1.00 80.69 96 ASN A N 1
ATOM 752 C CA . ASN A 1 96 ? 10.489 -4.805 -8.068 1.00 80.69 96 ASN A CA 1
ATOM 753 C C . ASN A 1 96 ? 10.902 -3.905 -6.893 1.00 80.69 96 ASN A C 1
ATOM 755 O O . ASN A 1 96 ? 11.268 -4.413 -5.841 1.00 80.69 96 ASN A O 1
ATOM 759 N N . THR A 1 97 ? 10.795 -2.580 -7.029 1.00 76.50 97 THR A N 1
ATOM 760 C CA . THR A 1 97 ? 11.106 -1.641 -5.934 1.00 76.50 97 THR A CA 1
ATOM 761 C C . THR A 1 97 ? 10.203 -1.870 -4.724 1.00 76.50 97 THR A C 1
ATOM 763 O O . THR A 1 97 ? 10.686 -1.925 -3.594 1.00 76.50 97 THR A O 1
ATOM 766 N N . LEU A 1 98 ? 8.904 -2.075 -4.964 1.00 81.12 98 LEU A N 1
ATOM 767 C CA . LEU A 1 98 ? 7.945 -2.392 -3.913 1.00 81.12 98 LEU A CA 1
ATOM 768 C C . LEU A 1 98 ? 8.295 -3.722 -3.234 1.00 81.12 98 LEU A C 1
ATOM 770 O O . LEU A 1 98 ? 8.392 -3.779 -2.013 1.00 81.12 98 LEU A O 1
ATOM 774 N N . LYS A 1 99 ? 8.528 -4.777 -4.020 1.00 81.62 99 LYS A N 1
ATOM 775 C CA . LYS A 1 99 ? 8.808 -6.128 -3.520 1.00 81.62 99 LYS A CA 1
ATOM 776 C C . LYS A 1 99 ? 10.129 -6.219 -2.756 1.00 81.62 99 LYS A C 1
ATOM 778 O O . LYS A 1 99 ? 10.177 -6.821 -1.687 1.00 81.62 99 LYS A O 1
ATOM 783 N N . ASN A 1 100 ? 11.195 -5.657 -3.315 1.00 78.00 100 ASN A N 1
ATOM 784 C CA . ASN A 1 100 ? 12.554 -5.930 -2.853 1.00 78.00 100 ASN A CA 1
ATOM 785 C C . ASN A 1 100 ? 13.020 -4.920 -1.803 1.00 78.00 100 ASN A C 1
ATOM 787 O O . ASN A 1 100 ? 13.763 -5.303 -0.908 1.00 78.00 100 ASN A O 1
ATOM 791 N N . ALA A 1 101 ? 12.564 -3.665 -1.873 1.00 75.12 101 ALA A N 1
ATOM 792 C CA . ALA A 1 101 ? 12.948 -2.634 -0.913 1.00 75.12 101 ALA A CA 1
ATOM 793 C C . ALA A 1 101 ? 11.828 -2.343 0.087 1.00 75.12 101 ALA A C 1
ATOM 795 O O . ALA A 1 101 ? 11.989 -2.583 1.278 1.00 75.12 101 ALA A O 1
ATOM 796 N N . ILE A 1 102 ? 10.669 -1.886 -0.389 1.00 82.25 102 ILE A N 1
ATOM 797 C CA . ILE A 1 102 ? 9.629 -1.349 0.499 1.00 82.25 102 ILE A CA 1
ATOM 798 C C . ILE A 1 102 ? 9.032 -2.445 1.388 1.00 82.25 102 ILE A C 1
ATOM 800 O O . ILE A 1 102 ? 9.029 -2.297 2.604 1.00 82.25 102 ILE A O 1
ATOM 804 N N . LEU A 1 103 ? 8.564 -3.561 0.819 1.00 84.94 103 LEU A N 1
ATOM 805 C CA . LEU A 1 103 ? 7.929 -4.623 1.606 1.00 84.94 103 LEU A CA 1
ATOM 806 C C . LEU A 1 103 ? 8.883 -5.221 2.637 1.00 84.94 103 LEU A C 1
ATOM 808 O O . LEU A 1 103 ? 8.474 -5.392 3.776 1.00 84.94 103 LEU A O 1
ATOM 812 N N . ARG A 1 104 ? 10.149 -5.468 2.279 1.00 82.94 104 ARG A N 1
ATOM 813 C CA . ARG A 1 104 ? 11.150 -5.974 3.232 1.00 82.94 104 ARG A CA 1
ATOM 814 C C . ARG A 1 104 ? 11.380 -4.999 4.383 1.00 82.94 104 ARG A C 1
ATOM 816 O O . ARG A 1 104 ? 11.366 -5.400 5.541 1.00 82.94 104 ARG A O 1
ATOM 823 N N . THR A 1 105 ? 11.557 -3.717 4.068 1.00 83.50 105 THR A N 1
ATOM 824 C CA . THR A 1 105 ? 11.774 -2.673 5.075 1.00 83.50 105 THR A CA 1
ATOM 825 C C . THR A 1 105 ? 10.565 -2.513 6.000 1.00 83.50 105 THR A C 1
ATOM 827 O O . THR A 1 105 ? 10.735 -2.351 7.205 1.00 83.50 105 THR A O 1
ATOM 830 N N . LEU A 1 106 ? 9.343 -2.598 5.468 1.00 85.44 106 LEU A N 1
ATOM 831 C CA . LEU A 1 106 ? 8.119 -2.505 6.265 1.00 85.44 106 LEU A CA 1
ATOM 832 C C . LEU A 1 106 ? 7.843 -3.765 7.094 1.00 85.44 106 LEU A C 1
ATOM 834 O O . LEU A 1 106 ? 7.359 -3.651 8.218 1.00 85.44 106 LEU A O 1
ATOM 838 N N . ASP A 1 107 ? 8.152 -4.949 6.566 1.00 86.38 107 ASP A N 1
ATOM 839 C CA . ASP A 1 107 ? 7.973 -6.230 7.259 1.00 86.38 107 ASP A CA 1
ATOM 840 C C . ASP A 1 107 ? 8.870 -6.331 8.501 1.00 86.38 107 ASP A C 1
ATOM 842 O O . ASP A 1 107 ? 8.425 -6.780 9.556 1.00 86.38 107 ASP A O 1
ATOM 846 N N . ASN A 1 108 ? 10.082 -5.766 8.437 1.00 85.69 108 ASN A N 1
ATOM 847 C CA . ASN A 1 108 ? 10.994 -5.672 9.582 1.00 85.69 108 ASN A CA 1
ATOM 848 C C . ASN A 1 108 ? 10.416 -4.894 10.783 1.00 85.69 108 ASN A C 1
ATOM 850 O O . ASN A 1 108 ? 10.885 -5.076 11.905 1.00 85.69 108 ASN A O 1
ATOM 854 N N . LEU A 1 109 ? 9.403 -4.039 10.585 1.00 85.06 109 LEU A N 1
ATOM 855 C CA . LEU A 1 109 ? 8.715 -3.334 11.678 1.00 85.06 109 LEU A CA 1
ATOM 856 C C . LEU A 1 109 ? 7.707 -4.229 12.427 1.00 85.06 109 LEU A C 1
ATOM 858 O O . LEU A 1 109 ? 7.141 -3.816 13.440 1.00 85.06 109 LEU A O 1
ATOM 862 N N . GLY A 1 110 ? 7.451 -5.439 11.923 1.00 88.38 110 GLY A N 1
ATOM 863 C CA . GLY A 1 110 ? 6.510 -6.405 12.483 1.00 88.38 110 GLY A CA 1
ATOM 864 C C . GLY A 1 110 ? 5.046 -5.945 12.543 1.00 88.38 110 GLY A C 1
ATOM 865 O O . GLY A 1 110 ? 4.389 -6.234 13.547 1.00 88.38 110 GLY A O 1
ATOM 866 N N . PRO A 1 111 ? 4.489 -5.219 11.554 1.00 91.56 111 PRO A N 1
ATOM 867 C CA . PRO A 1 111 ? 3.087 -4.811 11.596 1.00 91.56 111 PRO A CA 1
ATOM 868 C C . PRO A 1 111 ? 2.153 -6.031 11.569 1.00 91.56 111 PRO A C 1
ATOM 870 O O . PRO A 1 111 ? 2.467 -7.078 11.010 1.00 91.56 111 PRO A O 1
ATOM 873 N N . LYS A 1 112 ? 0.941 -5.882 12.108 1.00 92.56 112 LYS A N 1
ATOM 874 C CA . LYS A 1 112 ? -0.104 -6.919 12.048 1.00 92.56 112 LYS A CA 1
ATOM 875 C C . LYS A 1 112 ? -0.504 -7.256 10.608 1.00 92.56 112 LYS A C 1
ATOM 877 O O . LYS A 1 112 ? -0.915 -8.377 10.312 1.00 92.56 112 LYS A O 1
ATOM 882 N N . ARG A 1 113 ? -0.481 -6.250 9.732 1.00 89.69 113 ARG A N 1
ATOM 883 C CA . ARG A 1 113 ? -0.796 -6.359 8.304 1.00 89.69 113 ARG A CA 1
ATOM 884 C C . ARG A 1 113 ? -0.186 -5.177 7.561 1.00 89.69 113 ARG A C 1
ATOM 886 O O . ARG A 1 113 ? -0.214 -4.062 8.078 1.00 89.69 113 ARG A O 1
ATOM 893 N N . ILE A 1 114 ? 0.279 -5.420 6.340 1.00 89.31 114 ILE A N 1
ATOM 894 C CA . ILE A 1 114 ? 0.716 -4.385 5.401 1.00 89.31 114 ILE A CA 1
ATOM 895 C C . ILE A 1 114 ? -0.326 -4.281 4.286 1.00 89.31 114 ILE A C 1
ATOM 897 O O . ILE A 1 114 ? -0.715 -5.287 3.696 1.00 89.31 114 ILE A O 1
ATOM 901 N N . ILE A 1 115 ? -0.794 -3.068 4.014 1.00 89.56 115 ILE A N 1
ATOM 902 C CA . ILE A 1 115 ? -1.703 -2.744 2.914 1.00 89.56 115 ILE A CA 1
ATOM 903 C C . ILE A 1 115 ? -0.982 -1.747 2.014 1.00 89.56 115 ILE A C 1
ATOM 905 O O . ILE A 1 115 ? -0.589 -0.676 2.468 1.00 89.56 115 ILE A O 1
ATOM 909 N N . ILE A 1 116 ? -0.823 -2.093 0.739 1.00 87.25 116 ILE A N 1
ATOM 910 C CA . ILE A 1 116 ? -0.258 -1.196 -0.270 1.00 87.25 116 ILE A CA 1
ATOM 911 C C . ILE A 1 116 ? -1.395 -0.703 -1.156 1.00 87.25 116 ILE A C 1
ATOM 913 O O . ILE A 1 116 ? -2.164 -1.511 -1.676 1.00 87.25 116 ILE A O 1
ATOM 917 N N . ALA A 1 117 ? -1.488 0.607 -1.350 1.00 87.12 117 ALA A N 1
ATOM 918 C CA . ALA A 1 117 ? -2.386 1.201 -2.328 1.00 87.12 117 ALA A CA 1
ATOM 919 C C . ALA A 1 117 ? -1.612 2.150 -3.245 1.00 87.12 117 ALA A C 1
ATOM 921 O O . ALA A 1 117 ? -0.760 2.912 -2.798 1.00 87.12 117 ALA A O 1
ATOM 922 N N . SER A 1 118 ? -1.911 2.083 -4.541 1.00 86.06 118 SER A N 1
ATOM 923 C CA . SER A 1 118 ? -1.376 3.016 -5.529 1.00 86.06 118 SER A CA 1
ATOM 924 C C . SER A 1 118 ? -2.426 4.072 -5.851 1.00 86.06 118 SER A C 1
ATOM 926 O O . SER A 1 118 ? -3.613 3.747 -5.932 1.00 86.06 118 SER A O 1
ATOM 928 N N . SER A 1 119 ? -2.009 5.325 -6.026 1.00 86.56 119 SER A N 1
ATOM 929 C CA . SER A 1 119 ? -2.904 6.380 -6.515 1.00 86.56 119 SER A CA 1
ATOM 930 C C . SER A 1 119 ? -3.117 6.320 -8.032 1.00 86.56 119 SER A C 1
ATOM 932 O O . SER A 1 119 ? -4.105 6.867 -8.523 1.00 86.56 119 SER A O 1
ATOM 934 N N . ALA A 1 120 ? -2.243 5.629 -8.770 1.00 85.69 120 ALA A N 1
ATOM 935 C CA . ALA A 1 120 ? -2.407 5.364 -10.192 1.00 85.69 120 ALA A CA 1
ATOM 936 C C . ALA A 1 120 ? -3.219 4.081 -10.464 1.00 85.69 120 ALA A C 1
ATOM 938 O O . ALA A 1 120 ? -3.160 3.112 -9.697 1.00 85.69 120 ALA A O 1
ATOM 939 N N . PRO A 1 121 ? -3.947 4.023 -11.596 1.00 85.12 121 PRO A N 1
ATOM 940 C CA . PRO A 1 121 ? -4.505 2.771 -12.084 1.00 85.12 121 PRO A CA 1
ATOM 941 C C . PRO A 1 121 ? -3.392 1.784 -12.460 1.00 85.12 121 PRO A C 1
ATOM 943 O O . PRO A 1 121 ? -2.232 2.143 -12.658 1.00 85.12 121 PRO A O 1
ATOM 946 N N . GLN A 1 122 ? -3.767 0.515 -12.614 1.00 83.69 122 GLN A N 1
ATOM 947 C CA . GLN A 1 122 ? -2.849 -0.528 -13.065 1.00 83.69 122 GLN A CA 1
ATOM 948 C C . GLN A 1 122 ? -2.241 -0.173 -14.428 1.00 83.69 122 GLN A C 1
ATOM 950 O O . GLN A 1 122 ? -2.960 -0.035 -15.419 1.00 83.69 122 GLN A O 1
ATOM 955 N N . ILE A 1 123 ? -0.913 -0.103 -14.487 1.00 83.62 123 ILE A N 1
ATOM 956 C CA . ILE A 1 123 ? -0.168 0.149 -15.721 1.00 83.62 123 ILE A CA 1
ATOM 957 C C . ILE A 1 123 ? -0.035 -1.168 -16.488 1.00 83.62 123 ILE A C 1
ATOM 959 O O . ILE A 1 123 ? 0.705 -2.065 -16.085 1.00 83.62 123 ILE A O 1
ATOM 963 N N . ARG A 1 124 ? -0.795 -1.296 -17.580 1.00 82.12 124 ARG A N 1
ATOM 964 C CA . ARG A 1 124 ? -0.900 -2.540 -18.369 1.00 82.12 124 ARG A CA 1
ATOM 965 C C . ARG A 1 124 ? -0.095 -2.519 -19.663 1.00 82.12 124 ARG A C 1
ATOM 967 O O . ARG A 1 124 ? 0.209 -3.583 -20.192 1.00 82.12 124 ARG A O 1
ATOM 974 N N . PHE A 1 125 ? 0.249 -1.332 -20.156 1.00 82.62 125 PHE A N 1
ATOM 975 C CA . PHE A 1 125 ? 0.920 -1.146 -21.438 1.00 82.62 125 PHE A CA 1
ATOM 976 C C . PHE A 1 125 ? 2.086 -0.158 -21.295 1.00 82.62 125 PHE A C 1
ATOM 978 O O . PHE A 1 125 ? 1.969 0.785 -20.507 1.00 82.62 125 PHE A O 1
ATOM 985 N N . PRO A 1 126 ? 3.201 -0.368 -22.020 1.00 81.75 126 PRO A N 1
ATOM 986 C CA . PRO A 1 126 ? 4.270 0.619 -22.125 1.00 81.75 126 PRO A CA 1
ATOM 987 C C . PRO A 1 126 ? 3.785 1.902 -22.809 1.00 81.75 126 PRO A C 1
ATOM 989 O O . PRO A 1 126 ? 2.895 1.859 -23.661 1.00 81.75 126 PRO A O 1
ATOM 992 N N . ASP A 1 127 ? 4.398 3.027 -22.460 1.00 80.12 127 ASP A N 1
ATOM 993 C CA . ASP A 1 127 ? 4.186 4.298 -23.145 1.00 80.12 127 ASP A CA 1
ATOM 994 C C . ASP A 1 127 ? 4.824 4.272 -24.542 1.00 80.12 127 ASP A C 1
ATOM 996 O O . ASP A 1 127 ? 5.933 3.770 -24.729 1.00 80.12 127 ASP A O 1
ATOM 1000 N N . VAL A 1 128 ? 4.103 4.805 -25.530 1.00 79.00 128 VAL A N 1
ATOM 1001 C CA . VAL A 1 128 ? 4.540 4.886 -26.938 1.00 79.00 128 VAL A CA 1
ATOM 1002 C C . VAL A 1 128 ? 4.908 6.312 -27.357 1.00 79.00 128 VAL A C 1
ATOM 1004 O O . VAL A 1 128 ? 5.252 6.544 -28.514 1.00 79.00 128 VAL A O 1
ATOM 1007 N N . TYR A 1 129 ? 4.845 7.266 -26.427 1.00 78.00 129 TYR A N 1
ATOM 1008 C CA . TYR A 1 129 ? 5.060 8.694 -26.657 1.00 78.00 129 TYR A CA 1
ATOM 1009 C C . TYR A 1 129 ? 6.436 9.178 -26.177 1.00 78.00 129 TYR A C 1
ATOM 1011 O O . TYR A 1 129 ? 6.696 10.380 -26.145 1.00 78.00 129 TYR A O 1
ATOM 1019 N N . GLY A 1 130 ? 7.347 8.248 -25.878 1.00 68.06 130 GLY A N 1
ATOM 1020 C CA . GLY A 1 130 ? 8.763 8.529 -25.645 1.00 68.06 130 GLY A CA 1
ATOM 1021 C C . GLY A 1 130 ? 9.207 8.452 -24.186 1.00 68.06 130 GLY A C 1
ATOM 1022 O O . GLY A 1 130 ? 10.358 8.782 -23.900 1.00 68.06 130 GLY A O 1
ATOM 1023 N N . ILE A 1 131 ? 8.349 8.004 -23.264 1.00 75.88 131 ILE A N 1
ATOM 1024 C CA . ILE A 1 131 ? 8.771 7.690 -21.895 1.00 75.88 131 ILE A CA 1
ATOM 1025 C C . ILE A 1 131 ? 9.366 6.277 -21.878 1.00 75.88 131 ILE A C 1
ATOM 1027 O O . ILE A 1 131 ? 8.690 5.308 -22.220 1.00 75.88 131 ILE A O 1
ATOM 1031 N N . ASP A 1 132 ? 10.630 6.148 -21.459 1.00 70.31 132 ASP A N 1
ATOM 1032 C CA . ASP A 1 132 ? 11.295 4.847 -21.307 1.00 70.31 132 ASP A CA 1
ATOM 1033 C C . ASP A 1 132 ? 10.580 4.003 -20.238 1.00 70.31 132 ASP A C 1
ATOM 1035 O O . ASP A 1 132 ? 10.695 4.238 -19.030 1.00 70.31 132 ASP A O 1
ATOM 1039 N N . MET A 1 133 ? 9.787 3.035 -20.698 1.00 71.81 133 MET A N 1
ATOM 1040 C CA . MET A 1 133 ? 9.003 2.135 -19.863 1.00 71.81 133 MET A CA 1
ATOM 1041 C C . MET A 1 133 ? 9.462 0.691 -20.020 1.00 71.81 133 MET A C 1
ATOM 1043 O O . MET A 1 133 ? 9.953 0.254 -21.059 1.00 71.81 133 MET A O 1
ATOM 1047 N N . ALA A 1 134 ? 9.266 -0.081 -18.949 1.00 72.12 134 ALA A N 1
ATOM 1048 C CA . ALA A 1 134 ? 9.579 -1.501 -18.940 1.00 72.12 134 ALA A CA 1
ATOM 1049 C C . ALA A 1 134 ? 8.823 -2.254 -20.046 1.00 72.12 134 ALA A C 1
ATOM 1051 O O . ALA A 1 134 ? 7.703 -1.889 -20.413 1.00 72.12 134 ALA A O 1
ATOM 1052 N N . LYS A 1 135 ? 9.419 -3.349 -20.535 1.00 79.00 135 LYS A N 1
ATOM 1053 C CA . LYS A 1 135 ? 8.754 -4.241 -21.490 1.00 79.00 135 LYS A CA 1
ATOM 1054 C C . LYS A 1 135 ? 7.452 -4.759 -20.882 1.00 79.00 135 LYS A C 1
ATOM 1056 O O . LYS A 1 135 ? 7.349 -4.939 -19.672 1.00 79.00 135 LYS A O 1
ATOM 1061 N N . MET A 1 136 ? 6.472 -5.060 -21.730 1.00 77.88 136 MET A N 1
ATOM 1062 C CA . MET A 1 136 ? 5.147 -5.515 -21.290 1.00 77.88 136 MET A CA 1
ATOM 1063 C C . MET A 1 136 ? 5.221 -6.716 -20.327 1.00 77.88 136 MET A C 1
ATOM 1065 O O . MET A 1 136 ? 4.549 -6.721 -19.301 1.00 77.88 136 MET A O 1
ATOM 1069 N N . GLY A 1 137 ? 6.123 -7.669 -20.596 1.00 78.19 137 GLY A N 1
ATOM 1070 C CA . GLY A 1 137 ? 6.370 -8.836 -19.740 1.00 78.19 137 GLY A CA 1
ATOM 1071 C C . GLY A 1 137 ? 6.925 -8.519 -18.346 1.00 78.19 137 GLY A C 1
ATOM 1072 O O . GLY A 1 137 ? 6.834 -9.359 -17.456 1.00 78.19 137 GLY A O 1
ATOM 1073 N N . ASP A 1 138 ? 7.459 -7.317 -18.128 1.00 81.00 138 ASP A N 1
ATOM 1074 C CA . ASP A 1 138 ? 8.016 -6.871 -16.849 1.00 81.00 138 ASP A CA 1
ATOM 1075 C C . ASP A 1 138 ? 7.019 -6.089 -15.990 1.00 81.00 138 ASP A C 1
ATOM 1077 O O . ASP A 1 138 ? 7.297 -5.842 -14.814 1.00 81.00 138 ASP A O 1
ATOM 1081 N N . LEU A 1 139 ? 5.862 -5.718 -16.546 1.00 81.25 139 LEU A N 1
ATOM 1082 C CA . LEU A 1 139 ? 4.824 -4.990 -15.824 1.00 81.25 139 LEU A CA 1
ATOM 1083 C C . LEU A 1 139 ? 4.168 -5.892 -14.777 1.00 81.25 139 LEU A C 1
ATOM 1085 O O . LEU A 1 139 ? 3.734 -7.007 -15.074 1.00 81.25 139 LEU A O 1
ATOM 1089 N N . ALA A 1 140 ? 4.040 -5.383 -13.551 1.00 82.44 140 ALA A N 1
ATOM 1090 C CA . ALA A 1 140 ? 3.444 -6.130 -12.445 1.00 82.44 140 ALA A CA 1
ATOM 1091 C C . ALA A 1 140 ? 2.001 -6.559 -12.763 1.00 82.44 140 ALA A C 1
ATOM 1093 O O . ALA A 1 140 ? 1.618 -7.697 -12.499 1.00 82.44 140 ALA A O 1
ATOM 1094 N N . ALA A 1 141 ? 1.225 -5.673 -13.397 1.00 79.69 141 ALA A N 1
ATOM 1095 C CA . ALA A 1 141 ? -0.148 -5.962 -13.801 1.00 79.69 141 ALA A CA 1
ATOM 1096 C C . ALA A 1 141 ? -0.231 -7.066 -14.870 1.00 79.69 141 ALA A C 1
ATOM 1098 O O . ALA A 1 141 ? -1.112 -7.918 -14.798 1.00 79.69 141 ALA A O 1
ATOM 1099 N N . PHE A 1 142 ? 0.697 -7.081 -15.834 1.00 84.31 142 PHE A N 1
ATOM 1100 C CA . PHE A 1 142 ? 0.730 -8.106 -16.878 1.00 84.31 142 PHE A CA 1
ATOM 1101 C C . PHE A 1 142 ? 1.120 -9.475 -16.307 1.00 84.31 142 PHE A C 1
ATOM 1103 O O . PHE A 1 142 ? 0.445 -10.465 -16.577 1.00 84.31 142 PHE A O 1
ATOM 1110 N N . LYS A 1 143 ? 2.140 -9.530 -15.437 1.00 85.00 143 LYS A N 1
ATOM 1111 C CA . LYS A 1 143 ? 2.522 -10.762 -14.723 1.00 85.00 143 LYS A CA 1
ATOM 1112 C C . LYS A 1 143 ? 1.366 -11.327 -13.896 1.00 85.00 143 LYS A C 1
ATOM 1114 O O . LYS A 1 143 ? 1.137 -12.531 -13.928 1.00 85.00 143 LYS A O 1
ATOM 1119 N N . ALA A 1 144 ? 0.625 -10.467 -13.195 1.00 82.12 144 ALA A N 1
ATOM 1120 C CA . ALA A 1 144 ? -0.547 -10.877 -12.424 1.00 82.12 144 ALA A CA 1
ATOM 1121 C C . ALA A 1 144 ? -1.662 -11.442 -13.320 1.00 82.12 144 ALA A C 1
ATOM 1123 O O . ALA A 1 144 ? -2.242 -12.471 -12.993 1.00 82.12 144 ALA A O 1
ATOM 1124 N N . ALA A 1 145 ? -1.928 -10.814 -14.470 1.00 82.56 145 ALA A N 1
ATOM 1125 C CA . ALA A 1 145 ? -2.913 -11.315 -15.428 1.00 82.56 145 ALA A CA 1
ATOM 1126 C C . ALA A 1 145 ? -2.533 -12.699 -15.983 1.00 82.56 145 ALA A C 1
ATOM 1128 O O . ALA A 1 145 ? -3.385 -13.578 -16.050 1.00 82.56 145 ALA A O 1
ATOM 1129 N N . VAL A 1 146 ? -1.257 -12.916 -16.326 1.00 85.31 146 VAL A N 1
ATOM 1130 C CA . VAL A 1 146 ? -0.762 -14.231 -16.773 1.00 85.31 146 VAL A CA 1
ATOM 1131 C C . VAL A 1 146 ? -0.869 -15.279 -15.663 1.00 85.31 146 VAL A C 1
ATOM 1133 O O . VAL A 1 146 ? -1.284 -16.398 -15.933 1.00 85.31 146 VAL A O 1
ATOM 1136 N N . ALA A 1 147 ? -0.535 -14.929 -14.417 1.00 87.88 147 ALA A N 1
ATOM 1137 C CA . ALA A 1 147 ? -0.657 -15.850 -13.287 1.00 87.88 147 ALA A CA 1
ATOM 1138 C C . ALA A 1 147 ? -2.109 -16.307 -13.068 1.00 87.88 147 ALA A C 1
ATOM 1140 O O . ALA A 1 147 ? -2.351 -17.500 -12.917 1.00 87.88 147 ALA A O 1
ATOM 1141 N N . LEU A 1 148 ? -3.075 -15.385 -13.154 1.00 86.19 148 LEU A N 1
ATOM 1142 C CA . LEU A 1 148 ? -4.502 -15.707 -13.029 1.00 86.19 148 LEU A CA 1
ATOM 1143 C C . LEU A 1 148 ? -4.984 -16.699 -14.099 1.00 86.19 148 LEU A C 1
ATOM 1145 O O . LEU A 1 148 ? -5.800 -17.565 -13.798 1.00 86.19 148 LEU A O 1
ATOM 1149 N N . LEU A 1 149 ? -4.462 -16.605 -15.327 1.00 83.62 149 LEU A N 1
ATOM 1150 C CA . LEU A 1 149 ? -4.790 -17.540 -16.412 1.00 83.62 149 LEU A CA 1
ATOM 1151 C C . LEU A 1 149 ? -4.257 -18.961 -16.176 1.00 83.62 149 LEU A C 1
ATOM 1153 O O . LEU A 1 149 ? -4.728 -19.885 -16.824 1.00 83.62 149 LEU A O 1
ATOM 1157 N N . HIS A 1 150 ? -3.269 -19.142 -15.296 1.00 82.12 150 HIS A N 1
ATOM 1158 C CA . HIS A 1 150 ? -2.742 -20.462 -14.931 1.00 82.12 150 HIS A CA 1
ATOM 1159 C C . HIS A 1 150 ? -3.383 -21.038 -13.658 1.00 82.12 150 HIS A C 1
ATOM 1161 O O . HIS A 1 150 ? -3.179 -22.209 -13.351 1.00 82.12 150 HIS A O 1
ATOM 1167 N N . GLU A 1 151 ? -4.128 -20.224 -12.907 1.00 70.56 151 GLU A N 1
ATOM 1168 C CA . GLU A 1 151 ? -4.885 -20.638 -11.717 1.00 70.56 151 GLU A CA 1
ATOM 1169 C C . GLU A 1 151 ? -6.331 -21.061 -12.045 1.00 70.56 151 GLU A C 1
ATOM 1171 O O . GLU A 1 151 ? -7.054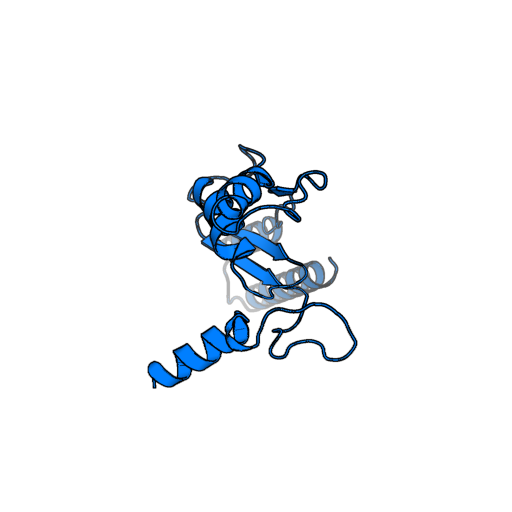 -21.505 -11.152 1.00 70.56 151 GLU A O 1
ATOM 1176 N N . THR A 1 152 ? -6.749 -20.927 -13.311 1.00 49.53 152 THR A N 1
ATOM 1177 C CA . THR A 1 152 ? -8.064 -21.338 -13.842 1.00 49.53 152 THR A CA 1
ATOM 1178 C C . THR A 1 152 ? -7.950 -22.560 -14.738 1.00 49.53 152 THR A C 1
ATOM 1180 O O . THR A 1 152 ? -8.897 -23.378 -14.699 1.00 49.53 152 THR A O 1
#